Protein AF-A0ABD0P010-F1 (afdb_monomer)

pLDDT: mean 82.84, std 22.6, range [31.59, 98.69]

Sequence (160 aa):
KFYFEVQVKEKTDWTLGVARESNDRKGEITLSPNNGYWSVALRNGNEYEACADPPVSLPLRVKPQRVGVFVDYEEGLVSFYDVESSSHIYSYTDQPFTGKLYPYFSPGSNNGGQNSAPLVITKDYRIPKTQDSKNAIETVSIMRRALSTVHAHWLISAEK

Structure (mmCIF, N/CA/C/O backbone):
data_AF-A0ABD0P010-F1
#
_entry.id   AF-A0ABD0P010-F1
#
loop_
_atom_site.group_PDB
_atom_site.id
_atom_site.type_symbol
_atom_site.label_atom_id
_atom_site.label_alt_id
_atom_site.label_comp_id
_atom_site.label_asym_id
_atom_site.label_entity_id
_atom_site.label_seq_id
_atom_site.pdbx_PDB_ins_code
_atom_site.Cartn_x
_atom_site.Cartn_y
_atom_site.Cartn_z
_atom_site.occupancy
_atom_site.B_iso_or_equiv
_atom_site.auth_seq_id
_atom_site.auth_comp_id
_atom_site.auth_asym_id
_atom_site.auth_atom_id
_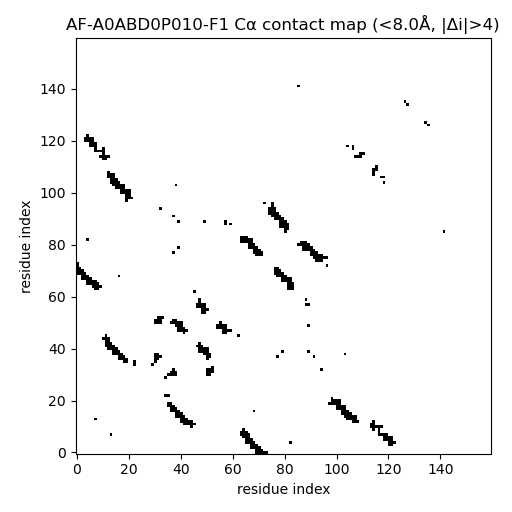atom_site.pdbx_PDB_model_num
ATOM 1 N N . LYS A 1 1 ? -16.035 -3.093 5.679 1.00 91.75 1 LYS A N 1
ATOM 2 C CA . LYS A 1 1 ? -15.096 -3.788 4.765 1.00 91.75 1 LYS A CA 1
ATOM 3 C C . LYS A 1 1 ? -15.037 -3.079 3.421 1.00 91.75 1 LYS A C 1
ATOM 5 O O . LYS A 1 1 ? -16.097 -2.758 2.8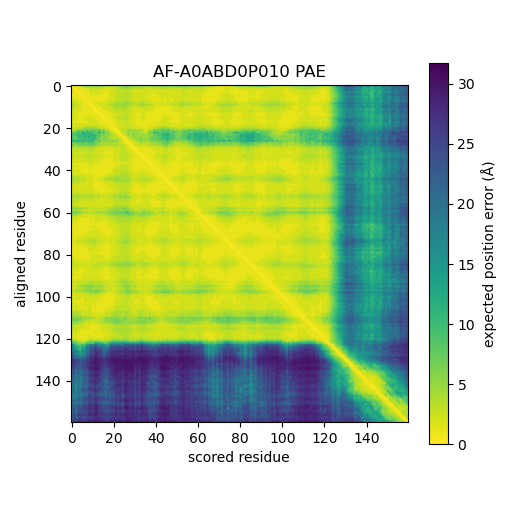97 1.00 91.75 1 LYS A O 1
ATOM 10 N N . PHE A 1 2 ? -13.851 -2.850 2.863 1.00 89.94 2 PHE A N 1
ATOM 11 C CA . PHE A 1 2 ? -13.683 -2.400 1.475 1.00 89.94 2 PHE A CA 1
ATOM 12 C C . PHE A 1 2 ? -12.392 -2.957 0.866 1.00 89.94 2 PHE A C 1
ATOM 14 O O . PHE A 1 2 ? -11.504 -3.409 1.587 1.00 89.94 2 PHE A O 1
ATOM 21 N N . TYR A 1 3 ? -12.316 -2.951 -0.464 1.00 93.62 3 TYR A N 1
ATOM 22 C CA . TYR A 1 3 ? -11.188 -3.476 -1.226 1.00 93.62 3 TYR A CA 1
ATOM 23 C C . TYR A 1 3 ? -10.927 -2.613 -2.457 1.00 93.62 3 TYR A C 1
ATOM 25 O O . TYR A 1 3 ? -11.874 -2.142 -3.091 1.00 93.62 3 TYR A O 1
ATOM 33 N N . PHE A 1 4 ? -9.657 -2.421 -2.801 1.00 93.56 4 PHE A N 1
ATOM 34 C CA . PHE A 1 4 ? -9.256 -1.801 -4.058 1.00 93.56 4 PHE A CA 1
ATOM 35 C C . PHE A 1 4 ? -7.938 -2.389 -4.560 1.00 93.56 4 PHE A C 1
ATOM 37 O O . PHE A 1 4 ? -7.113 -2.862 -3.782 1.00 93.56 4 PHE A O 1
ATOM 44 N N . GLU A 1 5 ? -7.740 -2.327 -5.871 1.00 95.88 5 GLU A N 1
ATOM 45 C CA . GLU A 1 5 ? -6.532 -2.796 -6.542 1.00 95.88 5 GLU A CA 1
ATOM 46 C C . GLU A 1 5 ? -5.817 -1.634 -7.223 1.00 95.88 5 GLU A C 1
ATOM 48 O O . GLU A 1 5 ? -6.448 -0.734 -7.789 1.00 95.88 5 GLU A O 1
ATOM 53 N N . VAL A 1 6 ? -4.487 -1.675 -7.198 1.00 97.31 6 VAL A N 1
ATOM 54 C CA . VAL A 1 6 ? -3.648 -0.663 -7.835 1.00 97.31 6 VAL A CA 1
ATOM 55 C C . VAL A 1 6 ? -2.596 -1.339 -8.687 1.00 97.31 6 VAL A C 1
ATOM 57 O O . VAL A 1 6 ? -1.780 -2.110 -8.184 1.00 97.31 6 VAL A O 1
ATOM 60 N N . GLN A 1 7 ? -2.590 -1.033 -9.981 1.00 97.88 7 GLN A N 1
ATOM 61 C CA . GLN A 1 7 ? -1.505 -1.424 -10.865 1.00 97.88 7 GLN A CA 1
ATOM 62 C C . GLN A 1 7 ? -0.254 -0.609 -10.523 1.00 97.88 7 GLN A C 1
ATOM 64 O O . GLN A 1 7 ? -0.279 0.624 -10.530 1.00 97.88 7 GLN A O 1
ATOM 69 N N . VAL A 1 8 ? 0.837 -1.328 -10.263 1.00 97.75 8 VAL A N 1
ATOM 70 C CA . VAL A 1 8 ? 2.173 -0.810 -9.921 1.00 97.75 8 VAL A CA 1
ATOM 71 C C . VAL A 1 8 ? 3.245 -1.240 -10.931 1.00 97.75 8 VAL A C 1
ATOM 73 O O . VAL A 1 8 ? 4.440 -1.027 -10.719 1.00 97.75 8 VAL A O 1
ATOM 76 N N . LYS A 1 9 ? 2.818 -1.870 -12.031 1.00 95.69 9 LYS A N 1
ATOM 77 C CA . LYS A 1 9 ? 3.666 -2.330 -13.134 1.00 95.69 9 LYS A CA 1
ATOM 78 C C . LYS A 1 9 ? 4.659 -1.252 -13.577 1.00 95.69 9 LYS A C 1
ATOM 80 O O . LYS A 1 9 ? 4.299 -0.088 -13.710 1.00 95.69 9 LYS A O 1
ATOM 85 N N . GLU A 1 10 ? 5.900 -1.678 -13.819 1.00 95.31 10 GLU A N 1
ATOM 86 C CA . GLU A 1 10 ? 7.012 -0.846 -14.320 1.00 95.31 10 GLU A CA 1
ATOM 87 C C . GLU A 1 10 ? 7.463 0.295 -13.391 1.00 95.31 10 GLU A C 1
ATOM 89 O O . GLU A 1 10 ? 8.358 1.057 -13.745 1.00 95.31 10 GLU A O 1
ATOM 94 N N . LYS A 1 11 ? 6.932 0.381 -12.166 1.00 97.56 11 LYS A N 1
ATOM 95 C CA . LYS A 1 11 ? 7.393 1.348 -11.165 1.00 97.56 11 LYS A CA 1
ATOM 96 C C . LYS A 1 11 ? 8.591 0.836 -10.376 1.00 97.56 11 LYS A C 1
ATOM 98 O O . LYS A 1 11 ? 8.727 -0.365 -10.137 1.00 97.56 11 LYS A O 1
ATOM 103 N N . THR A 1 12 ? 9.449 1.746 -9.935 1.00 97.38 12 THR A N 1
ATOM 104 C CA . THR A 1 12 ? 10.609 1.461 -9.071 1.00 97.38 12 THR A CA 1
ATOM 105 C C . THR A 1 12 ? 10.489 2.072 -7.680 1.00 97.38 12 THR A C 1
ATOM 107 O O . THR A 1 12 ? 11.255 1.703 -6.795 1.00 97.38 12 THR A O 1
ATOM 110 N N . ASP A 1 13 ? 9.508 2.950 -7.480 1.00 98.00 13 ASP A N 1
ATOM 111 C CA . ASP A 1 13 ? 9.198 3.563 -6.195 1.00 98.00 13 ASP A CA 1
ATOM 112 C C . ASP A 1 13 ? 7.688 3.827 -6.109 1.00 98.00 13 ASP A C 1
ATOM 114 O O . ASP A 1 13 ? 7.091 4.326 -7.071 1.00 98.00 13 ASP A O 1
ATOM 118 N N . TRP A 1 14 ? 7.059 3.445 -5.001 1.00 98.31 14 TRP A N 1
ATOM 119 C CA . TRP A 1 14 ? 5.675 3.795 -4.676 1.00 98.31 14 TRP A CA 1
ATOM 120 C C . TRP A 1 14 ? 5.354 3.494 -3.211 1.00 98.31 14 TRP A C 1
ATOM 122 O O . TRP A 1 14 ? 6.030 2.705 -2.557 1.00 98.31 14 TRP A O 1
ATOM 132 N N . THR A 1 15 ? 4.274 4.085 -2.704 1.00 98.56 15 THR A N 1
ATOM 133 C CA . THR A 1 15 ? 3.656 3.711 -1.426 1.00 98.56 15 THR A CA 1
ATOM 134 C C . THR A 1 15 ? 2.148 3.584 -1.612 1.00 98.56 15 THR A C 1
ATOM 136 O O . THR A 1 15 ? 1.525 4.458 -2.219 1.00 98.56 15 THR A O 1
ATOM 139 N N . LEU A 1 16 ? 1.560 2.513 -1.078 1.00 98.06 16 LEU A N 1
ATOM 140 C CA . LEU A 1 16 ? 0.133 2.209 -1.173 1.00 98.06 16 LEU A CA 1
ATOM 141 C C . LEU A 1 16 ? -0.430 1.800 0.181 1.00 98.06 16 LEU A C 1
ATOM 143 O O . LEU A 1 16 ? 0.208 1.054 0.918 1.00 98.06 16 LEU A O 1
ATOM 147 N N . GLY A 1 17 ? -1.645 2.242 0.491 1.00 98.19 17 GLY A N 1
ATOM 148 C CA . GLY A 1 17 ? -2.296 1.869 1.739 1.00 98.19 17 GLY A CA 1
ATOM 149 C C . GLY A 1 17 ? -3.546 2.670 2.032 1.00 98.19 17 GLY A C 1
ATOM 150 O O . GLY A 1 17 ? -4.262 3.087 1.121 1.00 98.19 17 GLY A O 1
ATOM 15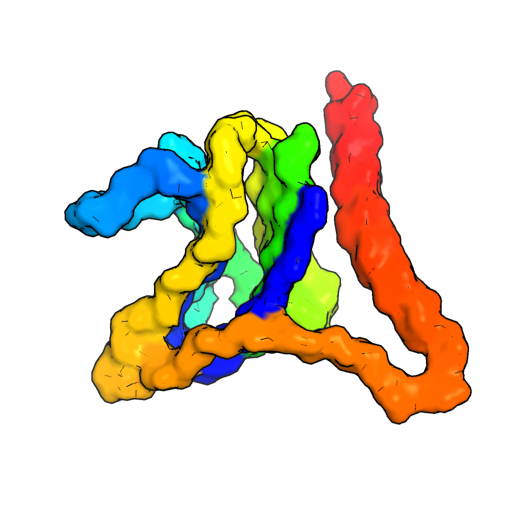1 N N . VAL A 1 18 ? -3.797 2.897 3.314 1.00 98.38 18 VAL A N 1
ATOM 152 C CA . VAL A 1 18 ? -4.872 3.763 3.795 1.00 98.38 18 VAL A CA 1
ATOM 153 C C . VAL A 1 18 ? -4.354 4.755 4.827 1.00 98.38 18 VAL A C 1
ATOM 155 O O . VAL A 1 18 ? -3.385 4.490 5.537 1.00 98.38 18 VAL A O 1
ATOM 158 N N . ALA A 1 19 ? -5.012 5.907 4.892 1.00 97.44 19 ALA A N 1
ATOM 159 C CA . ALA A 1 19 ? -4.729 6.978 5.832 1.00 97.44 19 ALA A CA 1
ATOM 160 C C . ALA A 1 19 ? -6.007 7.396 6.561 1.00 97.44 19 ALA A C 1
ATOM 162 O O . ALA A 1 19 ? -7.098 7.400 5.982 1.00 97.44 19 ALA A O 1
ATOM 163 N N . ARG A 1 20 ? -5.871 7.786 7.826 1.00 97.06 20 ARG A N 1
ATOM 164 C CA . ARG A 1 20 ? -6.967 8.356 8.610 1.00 97.06 20 ARG A CA 1
ATOM 165 C C . ARG A 1 20 ? -7.275 9.788 8.157 1.00 97.06 20 ARG A C 1
ATOM 167 O O . ARG A 1 20 ? -6.382 10.579 7.868 1.00 97.06 20 ARG A O 1
ATOM 174 N N . GLU A 1 21 ? -8.562 10.130 8.113 1.00 93.56 21 GLU A N 1
ATOM 175 C CA . GLU A 1 21 ? -9.088 11.426 7.657 1.00 93.56 21 GLU A CA 1
ATOM 176 C C . GLU A 1 21 ? -8.440 12.620 8.353 1.00 93.56 21 GLU A C 1
ATOM 178 O O . GLU A 1 21 ? -8.101 13.605 7.700 1.00 93.56 21 GLU A O 1
ATOM 183 N N . SER A 1 22 ? -8.270 12.506 9.670 1.00 91.06 22 SER A N 1
ATOM 184 C CA . SER A 1 22 ? -7.805 13.570 10.555 1.00 91.06 22 SER A CA 1
ATOM 185 C C . SER A 1 22 ? -6.292 13.784 10.532 1.00 91.06 22 SER A C 1
ATOM 187 O O . SER A 1 22 ? -5.793 14.577 11.327 1.00 91.06 22 SER A O 1
ATOM 189 N N . ASN A 1 23 ? -5.549 13.057 9.696 1.00 87.69 23 ASN A N 1
ATOM 190 C CA . ASN A 1 23 ? -4.106 13.228 9.607 1.00 87.69 23 ASN A CA 1
ATOM 191 C C . ASN A 1 23 ? -3.770 14.606 9.033 1.00 87.69 23 ASN A C 1
ATOM 193 O O . ASN A 1 23 ? -4.363 15.031 8.035 1.00 87.69 23 ASN A O 1
ATOM 197 N N . ASP A 1 24 ? -2.781 15.276 9.628 1.00 82.31 24 ASP A N 1
ATOM 198 C CA . ASP A 1 24 ? -2.198 16.456 9.002 1.00 82.31 24 ASP A CA 1
ATOM 199 C C . ASP A 1 24 ? -1.517 16.042 7.690 1.00 82.31 24 ASP A C 1
ATOM 201 O O . ASP A 1 24 ? -0.875 14.993 7.587 1.00 82.31 24 ASP A O 1
ATOM 205 N N . ARG A 1 25 ? -1.726 16.859 6.662 1.00 84.94 25 ARG A N 1
ATOM 206 C CA . ARG A 1 25 ? -1.217 16.648 5.301 1.00 84.94 25 ARG A CA 1
ATOM 207 C C . ARG A 1 25 ? -0.150 17.673 4.932 1.00 84.94 25 ARG A C 1
ATOM 209 O O . ARG A 1 25 ? 0.261 17.732 3.775 1.00 84.94 25 ARG A O 1
ATOM 216 N N . LYS A 1 26 ? 0.238 18.531 5.877 1.00 85.25 26 LYS A N 1
ATOM 217 C CA . LYS A 1 26 ? 1.266 19.553 5.698 1.00 85.25 26 LYS A CA 1
ATOM 218 C C . LYS A 1 26 ? 2.609 19.056 6.220 1.00 85.25 26 LYS A C 1
ATOM 220 O O . LYS A 1 26 ? 2.676 18.381 7.238 1.00 85.25 26 LYS A O 1
ATOM 225 N N . GLY A 1 27 ? 3.675 19.486 5.550 1.00 86.19 27 GLY A N 1
ATOM 226 C CA . GLY A 1 27 ? 5.044 19.195 5.963 1.00 86.19 27 GLY A CA 1
ATOM 227 C C . GLY A 1 27 ? 5.498 17.779 5.618 1.00 86.19 27 GLY A C 1
ATOM 228 O O . GLY A 1 27 ? 4.953 17.131 4.724 1.00 86.19 27 GLY A O 1
ATOM 229 N N . GLU A 1 28 ? 6.548 17.343 6.305 1.00 85.88 28 GLU A N 1
ATOM 230 C CA . GLU A 1 28 ? 7.088 15.994 6.179 1.00 85.88 28 GLU A CA 1
ATOM 231 C C . GLU A 1 28 ? 6.137 14.988 6.836 1.00 85.88 28 GLU A C 1
ATOM 233 O O . GLU A 1 28 ? 5.710 15.164 7.976 1.00 85.88 28 GLU A O 1
ATOM 238 N N . ILE A 1 29 ? 5.781 13.940 6.092 1.00 89.44 29 ILE A N 1
ATOM 239 C CA . ILE A 1 29 ? 4.842 12.915 6.544 1.00 89.44 29 ILE A CA 1
ATOM 240 C C . ILE A 1 29 ? 5.631 11.664 6.912 1.00 89.44 29 ILE A C 1
ATOM 242 O O . ILE A 1 29 ? 6.148 10.968 6.038 1.00 89.44 29 ILE A O 1
ATOM 246 N N . THR A 1 30 ? 5.653 11.339 8.202 1.00 92.88 30 THR A N 1
ATOM 247 C CA . THR A 1 30 ? 6.179 10.062 8.690 1.00 92.88 30 THR A CA 1
ATOM 248 C C . THR A 1 30 ? 5.093 8.995 8.607 1.00 92.88 30 THR A C 1
ATOM 250 O O . THR A 1 30 ? 4.096 9.045 9.331 1.00 92.88 30 THR A O 1
ATOM 253 N N . LEU A 1 31 ? 5.289 8.014 7.731 1.00 95.69 31 LEU A N 1
ATOM 254 C CA . LEU A 1 31 ? 4.349 6.916 7.527 1.00 95.69 31 LEU A CA 1
ATOM 255 C C . LEU A 1 31 ? 4.477 5.881 8.647 1.00 95.69 31 LEU A C 1
ATOM 257 O O . LEU A 1 31 ? 5.470 5.162 8.715 1.00 95.69 31 LEU A O 1
ATOM 261 N N . SER A 1 32 ? 3.466 5.806 9.508 1.00 96.69 32 SER A N 1
ATOM 262 C CA . SER A 1 32 ? 3.331 4.753 10.514 1.00 96.69 32 SER A CA 1
ATOM 263 C C . SER A 1 32 ? 1.884 4.624 11.001 1.00 96.69 32 SER A C 1
ATOM 265 O O . SER A 1 32 ? 1.122 5.599 10.911 1.00 96.69 32 SER A O 1
ATOM 267 N N . PRO A 1 33 ? 1.505 3.477 11.597 1.00 96.62 33 PRO A N 1
ATOM 268 C CA . PRO A 1 33 ? 0.204 3.318 12.242 1.00 96.62 33 PRO A CA 1
ATOM 269 C C . PRO A 1 33 ? -0.056 4.366 13.328 1.00 96.62 33 PRO A C 1
ATOM 271 O O . PRO A 1 33 ? -1.157 4.909 13.408 1.00 96.62 33 PRO A O 1
ATOM 274 N N . ASN A 1 34 ? 0.978 4.725 14.098 1.00 94.19 34 ASN A N 1
ATOM 275 C CA . ASN A 1 34 ? 0.918 5.761 15.136 1.00 94.19 34 ASN A CA 1
ATOM 276 C C . ASN A 1 34 ? 0.517 7.132 14.566 1.00 94.19 34 ASN A C 1
ATOM 278 O O . ASN A 1 34 ? -0.206 7.894 15.207 1.00 94.19 34 ASN A O 1
ATOM 282 N N . ASN A 1 35 ? 0.914 7.411 13.324 1.00 94.31 35 ASN A N 1
ATOM 283 C CA . ASN A 1 35 ? 0.553 8.625 12.596 1.00 94.31 35 ASN A CA 1
ATOM 284 C C . ASN A 1 35 ? -0.708 8.455 11.733 1.00 94.31 35 ASN A C 1
ATOM 286 O O . ASN A 1 35 ? -1.039 9.338 10.946 1.00 94.31 35 ASN A O 1
ATOM 290 N N . GLY A 1 36 ? -1.429 7.340 11.876 1.00 96.31 36 GLY A N 1
ATOM 291 C CA . GLY A 1 36 ? -2.667 7.049 11.157 1.00 96.31 36 GLY A CA 1
ATOM 292 C C . GLY A 1 36 ? -2.461 6.623 9.704 1.00 96.31 36 GLY A C 1
ATOM 293 O O . GLY A 1 36 ? -3.324 6.922 8.877 1.00 96.31 36 GLY A O 1
ATOM 294 N N . TYR A 1 37 ? -1.330 5.995 9.378 1.00 97.56 37 TYR A N 1
ATOM 295 C CA . TYR A 1 37 ? -1.026 5.452 8.053 1.00 97.56 37 TYR A CA 1
ATOM 296 C C . TYR A 1 37 ? -0.762 3.946 8.136 1.00 97.56 37 TYR A C 1
ATOM 298 O O . TYR A 1 37 ? 0.048 3.488 8.935 1.00 97.56 37 TYR A O 1
ATOM 306 N N . TRP A 1 38 ? -1.404 3.175 7.263 1.00 98.50 38 TRP A N 1
ATOM 307 C CA . TRP A 1 38 ? -1.195 1.732 7.133 1.00 98.50 38 TRP A CA 1
ATOM 308 C C . TRP A 1 38 ? -0.866 1.437 5.681 1.00 98.50 38 TRP A C 1
ATOM 310 O O . TRP A 1 38 ? -1.762 1.440 4.833 1.00 98.50 38 TRP A O 1
ATOM 320 N N . SER A 1 39 ? 0.417 1.259 5.374 1.00 98.62 39 SER A N 1
ATOM 321 C CA . SER A 1 39 ? 0.900 1.236 3.994 1.00 98.62 39 SER A CA 1
ATOM 322 C C . SER A 1 39 ? 2.098 0.326 3.782 1.00 98.62 39 SER A C 1
ATOM 324 O O . SER A 1 39 ? 2.931 0.157 4.666 1.00 98.62 39 SER A O 1
ATOM 326 N N . VAL A 1 40 ? 2.225 -0.183 2.562 1.00 98.69 40 VAL A N 1
ATOM 327 C CA . VAL A 1 40 ? 3.431 -0.855 2.073 1.00 98.69 40 VAL A CA 1
ATOM 328 C C . VAL A 1 40 ? 4.080 -0.022 0.978 1.00 98.69 40 VAL A C 1
ATOM 330 O O . VAL A 1 40 ? 3.408 0.732 0.263 1.00 98.69 40 VAL A O 1
ATOM 333 N N . ALA A 1 41 ? 5.391 -0.152 0.850 1.00 98.44 41 ALA A N 1
ATOM 334 C CA . ALA A 1 41 ? 6.195 0.616 -0.077 1.00 98.44 41 ALA A CA 1
ATOM 335 C C . ALA A 1 41 ? 7.127 -0.271 -0.900 1.00 98.44 41 ALA A C 1
ATOM 337 O O . ALA A 1 41 ? 7.579 -1.315 -0.436 1.00 98.44 41 ALA A O 1
ATOM 338 N N . LEU A 1 42 ? 7.422 0.196 -2.113 1.00 98.38 42 LEU A N 1
ATOM 339 C CA . LEU A 1 42 ? 8.565 -0.219 -2.916 1.00 98.38 42 LEU A CA 1
ATOM 340 C C . LEU A 1 42 ? 9.575 0.928 -2.934 1.00 98.38 42 LEU A C 1
ATOM 342 O O . LEU A 1 42 ? 9.207 2.057 -3.258 1.00 98.38 42 LEU A O 1
ATOM 346 N N . ARG A 1 43 ? 10.842 0.625 -2.661 1.00 96.88 43 ARG A N 1
ATOM 347 C CA . ARG A 1 43 ? 11.995 1.518 -2.797 1.00 96.88 43 ARG A CA 1
ATOM 348 C C . ARG A 1 43 ? 13.059 0.861 -3.666 1.00 96.88 43 ARG A C 1
ATOM 350 O O . ARG A 1 43 ? 13.101 -0.361 -3.804 1.00 96.88 43 ARG A O 1
ATOM 357 N N . ASN A 1 44 ? 13.894 1.683 -4.298 1.00 94.44 44 ASN A N 1
ATOM 358 C CA . ASN A 1 44 ? 15.081 1.241 -5.040 1.00 94.44 44 ASN A CA 1
ATOM 359 C C . ASN A 1 44 ? 14.825 0.119 -6.075 1.00 94.44 44 ASN A C 1
ATOM 361 O O . ASN A 1 44 ? 15.720 -0.635 -6.444 1.00 94.44 44 ASN A O 1
ATOM 365 N N . GLY A 1 45 ? 13.596 0.009 -6.591 1.00 94.88 45 GLY A N 1
ATOM 366 C CA . GLY A 1 45 ? 13.201 -0.957 -7.615 1.00 94.88 45 GLY A CA 1
ATOM 367 C C . GLY A 1 45 ? 12.844 -2.364 -7.127 1.00 94.88 45 GLY A C 1
ATOM 368 O O . GLY A 1 45 ? 12.082 -3.040 -7.836 1.00 94.88 45 GLY A O 1
ATOM 369 N N . ASN A 1 46 ? 13.343 -2.789 -5.962 1.00 95.12 46 ASN A N 1
ATOM 370 C CA . ASN A 1 46 ? 13.204 -4.153 -5.436 1.00 95.12 46 ASN A CA 1
ATOM 371 C C . ASN A 1 46 ? 13.129 -4.276 -3.899 1.00 95.12 46 ASN A C 1
ATOM 373 O O . ASN A 1 46 ? 12.975 -5.394 -3.410 1.00 95.12 46 ASN A O 1
ATOM 377 N N . GLU A 1 47 ? 13.225 -3.185 -3.143 1.00 97.44 47 GLU A N 1
ATOM 378 C CA . GLU A 1 47 ? 13.127 -3.204 -1.683 1.00 97.44 47 GLU A CA 1
ATOM 379 C C . GLU A 1 47 ? 11.676 -2.967 -1.278 1.00 97.44 47 GLU A C 1
ATOM 381 O O . GLU A 1 47 ? 11.110 -1.915 -1.568 1.00 97.44 47 GLU A O 1
ATOM 386 N N . TYR A 1 48 ? 11.060 -3.952 -0.628 1.00 98.50 48 TYR A N 1
ATOM 387 C CA . TYR A 1 48 ? 9.689 -3.839 -0.148 1.00 98.50 48 TYR A CA 1
ATOM 388 C C . TYR A 1 48 ? 9.674 -3.732 1.366 1.00 98.50 48 TYR A C 1
ATOM 390 O O . TYR A 1 48 ? 10.390 -4.460 2.056 1.00 98.50 48 TYR A O 1
ATOM 398 N N . GLU A 1 49 ? 8.821 -2.860 1.883 1.00 98.44 49 GLU A N 1
ATOM 399 C CA . GLU A 1 49 ? 8.641 -2.681 3.319 1.00 98.44 49 GLU A CA 1
ATOM 400 C C . GLU A 1 49 ? 7.179 -2.404 3.664 1.00 98.44 49 GLU A C 1
ATOM 402 O O . GLU A 1 49 ? 6.439 -1.796 2.888 1.00 98.44 49 GLU A O 1
ATOM 407 N N . ALA A 1 50 ? 6.761 -2.832 4.849 1.00 98.69 50 ALA A N 1
ATOM 408 C CA . ALA A 1 50 ? 5.610 -2.258 5.518 1.00 98.69 50 ALA A CA 1
ATOM 409 C C . ALA A 1 50 ? 6.084 -1.043 6.320 1.00 98.69 50 ALA A C 1
ATOM 411 O O . ALA A 1 50 ? 7.032 -1.147 7.104 1.00 98.69 50 ALA A O 1
ATOM 412 N N . CYS A 1 51 ? 5.407 0.095 6.158 1.00 98.19 51 CYS A N 1
ATOM 413 C CA . CYS A 1 51 ? 5.670 1.327 6.905 1.00 98.19 51 CYS A CA 1
ATOM 414 C C . CYS A 1 51 ? 5.104 1.204 8.331 1.00 98.19 51 CYS A C 1
ATOM 416 O O . CYS A 1 51 ? 4.180 1.915 8.714 1.00 98.19 51 CYS A O 1
ATOM 418 N N . ALA A 1 52 ? 5.547 0.186 9.066 1.00 97.19 52 ALA A N 1
ATOM 419 C CA . ALA A 1 52 ? 5.276 -0.008 10.483 1.00 97.19 52 ALA A CA 1
ATOM 420 C C . ALA A 1 52 ? 6.250 0.832 11.330 1.00 97.19 52 ALA A C 1
ATOM 422 O O . ALA A 1 52 ? 7.078 1.567 10.795 1.00 97.19 52 ALA A O 1
ATOM 423 N N . ASP A 1 53 ? 6.138 0.733 12.652 1.00 94.69 53 ASP A N 1
ATOM 424 C CA . ASP A 1 53 ? 7.033 1.408 13.591 1.00 94.69 53 ASP A CA 1
ATOM 425 C C . ASP A 1 53 ? 7.608 0.378 14.583 1.00 94.69 53 ASP A C 1
ATOM 427 O O . ASP A 1 53 ? 6.900 -0.023 15.512 1.00 94.69 53 ASP A O 1
ATOM 431 N N . PRO A 1 54 ? 8.841 -0.126 14.362 1.00 96.50 54 PRO A N 1
ATOM 432 C CA . PRO A 1 54 ? 9.746 0.198 13.249 1.00 96.50 54 PRO A CA 1
ATOM 433 C C . PRO A 1 54 ? 9.296 -0.402 11.895 1.00 96.50 54 PRO A C 1
ATOM 435 O O . PRO A 1 54 ? 8.503 -1.349 11.881 1.00 96.50 54 PRO A O 1
ATOM 438 N N . PRO A 1 55 ? 9.817 0.094 10.749 1.00 97.69 55 PRO A N 1
ATOM 439 C CA . PRO A 1 55 ? 9.532 -0.481 9.434 1.00 97.69 55 PRO A CA 1
ATOM 440 C C . PRO A 1 55 ? 9.920 -1.961 9.341 1.00 97.69 55 PRO A C 1
ATOM 442 O O . PRO A 1 55 ? 10.923 -2.395 9.912 1.00 97.69 55 PRO A O 1
ATOM 445 N N . VAL A 1 56 ? 9.142 -2.739 8.585 1.00 98.38 56 VAL A N 1
ATOM 446 C CA . VAL A 1 56 ? 9.354 -4.186 8.419 1.00 98.38 56 VAL A CA 1
ATOM 447 C C . VAL A 1 56 ? 9.693 -4.488 6.966 1.00 98.38 56 VAL A C 1
ATOM 449 O O . VAL A 1 56 ? 8.866 -4.269 6.085 1.00 98.38 56 VAL A O 1
ATOM 452 N N . SER A 1 57 ? 10.883 -5.035 6.709 1.00 98.44 57 SER A N 1
ATOM 453 C CA . SER A 1 57 ? 11.279 -5.485 5.368 1.00 98.44 57 SER A CA 1
ATOM 454 C C . SER A 1 57 ? 10.478 -6.720 4.935 1.00 98.44 57 SER A C 1
ATOM 456 O O . SER A 1 57 ? 10.293 -7.659 5.713 1.00 98.44 57 SER A O 1
ATOM 458 N N . LEU A 1 58 ? 10.006 -6.726 3.688 1.00 97.81 58 LEU A N 1
ATOM 459 C CA . LEU A 1 58 ? 9.150 -7.766 3.122 1.00 97.81 58 LEU A CA 1
ATOM 460 C C . LEU A 1 58 ? 9.932 -8.581 2.073 1.00 97.81 58 LEU A C 1
ATOM 462 O O . LEU A 1 58 ? 10.326 -8.030 1.042 1.00 97.81 58 LEU A O 1
ATOM 466 N N . PRO A 1 59 ? 10.143 -9.897 2.274 1.00 94.12 59 PRO A N 1
ATOM 467 C CA . PRO A 1 59 ? 10.976 -10.724 1.397 1.00 94.12 59 PRO A CA 1
ATOM 468 C C . PRO A 1 59 ? 10.224 -11.186 0.133 1.00 94.12 59 PRO A C 1
ATOM 470 O O . PRO A 1 59 ? 10.064 -12.386 -0.116 1.00 94.12 59 PRO A O 1
ATOM 473 N N . LEU A 1 60 ? 9.750 -10.241 -0.683 1.00 93.81 60 LEU A N 1
ATOM 474 C CA . LEU A 1 60 ? 9.053 -10.545 -1.935 1.00 93.81 60 LEU A CA 1
ATOM 475 C C . LEU A 1 60 ? 10.041 -11.005 -3.015 1.00 93.81 60 LEU A C 1
ATOM 477 O O . LEU A 1 60 ? 10.906 -10.256 -3.460 1.00 93.81 60 LEU A O 1
ATOM 481 N N . ARG A 1 61 ? 9.890 -12.257 -3.465 1.00 87.94 61 ARG A N 1
ATOM 482 C CA . ARG A 1 61 ? 10.732 -12.849 -4.525 1.00 87.94 61 ARG A CA 1
ATOM 483 C C . ARG A 1 61 ? 10.294 -12.459 -5.933 1.00 87.94 61 ARG A C 1
ATOM 485 O O . ARG A 1 61 ? 11.102 -12.476 -6.856 1.00 87.94 61 ARG A O 1
ATOM 492 N N . VAL A 1 62 ? 9.010 -12.161 -6.099 1.00 91.56 62 VAL A N 1
ATOM 493 C CA . VAL A 1 62 ? 8.395 -11.788 -7.374 1.00 91.56 62 VAL A CA 1
ATOM 494 C C . VAL A 1 62 ? 7.858 -10.375 -7.232 1.00 91.56 62 VAL A C 1
ATOM 496 O O . VAL A 1 62 ? 7.255 -10.041 -6.217 1.00 91.56 62 VAL A O 1
ATOM 499 N N . LYS A 1 63 ? 8.103 -9.541 -8.244 1.00 95.25 63 LYS A N 1
ATOM 500 C CA . LYS A 1 63 ? 7.637 -8.155 -8.284 1.00 95.25 63 LYS A CA 1
ATOM 501 C C . LYS A 1 63 ? 6.138 -8.112 -8.605 1.00 95.25 63 LYS A C 1
ATOM 503 O O . LYS A 1 63 ? 5.790 -8.451 -9.745 1.00 95.25 63 LYS A O 1
ATOM 508 N N . PRO A 1 64 ? 5.277 -7.656 -7.673 1.00 95.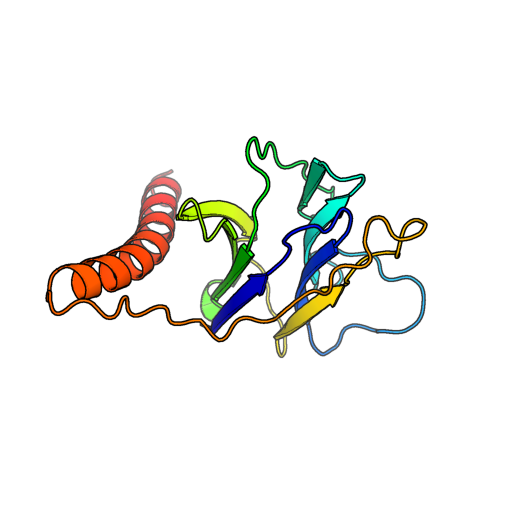38 64 PRO A N 1
ATOM 509 C CA . PRO A 1 64 ? 3.849 -7.522 -7.941 1.00 95.38 64 PRO A CA 1
ATOM 510 C C . PRO A 1 64 ? 3.623 -6.574 -9.119 1.00 95.38 64 PRO A C 1
ATOM 512 O O . PRO A 1 64 ? 4.305 -5.550 -9.235 1.00 95.38 64 PRO A O 1
ATOM 515 N N . GLN A 1 65 ? 2.682 -6.899 -10.005 1.00 96.50 65 GLN A N 1
ATOM 516 C CA . GLN A 1 65 ? 2.240 -5.969 -11.052 1.00 96.50 65 GLN A CA 1
ATOM 517 C C . GLN A 1 65 ? 1.027 -5.174 -10.579 1.00 96.50 65 GLN A C 1
ATOM 519 O O . GLN A 1 65 ? 0.801 -4.046 -11.035 1.00 96.50 65 GLN A O 1
ATOM 524 N N . ARG A 1 66 ? 0.285 -5.739 -9.626 1.00 96.69 66 ARG A N 1
ATOM 525 C CA . ARG A 1 66 ? -0.858 -5.131 -8.979 1.00 96.69 66 ARG A CA 1
ATOM 526 C C . ARG A 1 66 ? -0.925 -5.533 -7.513 1.00 96.69 66 ARG A C 1
ATOM 528 O O . ARG A 1 66 ? -0.740 -6.692 -7.151 1.00 96.69 66 ARG A O 1
ATOM 535 N N . VAL A 1 67 ? -1.222 -4.549 -6.676 1.00 97.56 67 VAL A N 1
ATOM 536 C CA . VAL A 1 67 ? -1.383 -4.740 -5.235 1.00 97.56 67 VAL A CA 1
ATOM 537 C C . VAL A 1 67 ? -2.847 -4.550 -4.871 1.00 97.56 67 VAL A C 1
ATOM 539 O O . VAL A 1 67 ? -3.443 -3.519 -5.189 1.00 97.56 67 VAL A O 1
ATOM 542 N N . GLY A 1 68 ? -3.420 -5.552 -4.213 1.00 96.69 68 GLY A N 1
ATOM 543 C CA . GLY A 1 68 ? -4.746 -5.489 -3.614 1.00 96.69 68 GLY A CA 1
ATOM 544 C C . GLY A 1 68 ? -4.653 -5.011 -2.171 1.00 96.69 68 GLY A C 1
ATOM 545 O O . GLY A 1 68 ? -3.832 -5.522 -1.412 1.00 96.69 68 GLY A O 1
ATOM 546 N N . VAL A 1 69 ? -5.505 -4.064 -1.786 1.00 97.69 69 VAL A N 1
ATOM 547 C CA . VAL A 1 69 ? -5.606 -3.536 -0.420 1.00 97.69 69 VAL A CA 1
ATOM 548 C C . VAL A 1 69 ? -6.992 -3.849 0.119 1.00 97.69 69 VAL A C 1
ATOM 550 O O . VAL A 1 69 ? -7.996 -3.369 -0.408 1.00 97.69 69 VAL A O 1
ATOM 553 N N . PHE A 1 70 ? -7.048 -4.662 1.169 1.00 96.12 70 PHE A N 1
ATOM 554 C CA . PHE A 1 70 ? -8.271 -5.041 1.868 1.00 96.12 70 PHE A CA 1
ATOM 555 C C . PHE A 1 70 ? -8.316 -4.390 3.245 1.00 96.12 70 PHE A C 1
ATOM 557 O O . PHE A 1 70 ? -7.333 -4.439 3.981 1.00 96.12 70 PHE A O 1
ATOM 564 N N . VAL A 1 71 ? -9.469 -3.831 3.604 1.00 95.31 71 VAL A N 1
ATOM 565 C CA . VAL A 1 71 ? -9.694 -3.224 4.916 1.00 95.31 71 VAL A CA 1
ATOM 566 C C . VAL A 1 71 ? -10.929 -3.816 5.567 1.00 95.31 71 VAL A C 1
ATOM 568 O O . VAL A 1 71 ? -12.027 -3.776 4.998 1.00 95.31 71 VAL A O 1
ATOM 571 N N . ASP A 1 72 ? -10.756 -4.291 6.795 1.00 95.81 72 ASP A N 1
ATOM 572 C CA . ASP A 1 72 ? -11.838 -4.599 7.718 1.00 95.81 72 ASP A CA 1
ATOM 573 C C . ASP A 1 72 ? -11.784 -3.623 8.892 1.00 95.81 72 ASP A C 1
ATOM 575 O O . ASP A 1 72 ? -10.907 -3.713 9.743 1.00 95.81 72 ASP A O 1
ATOM 579 N N . TYR A 1 73 ? -12.685 -2.638 8.887 1.00 94.50 73 TYR A N 1
ATOM 580 C CA . TYR A 1 73 ? -12.655 -1.551 9.864 1.00 94.50 73 TYR A CA 1
ATOM 581 C C . TYR A 1 73 ? -13.002 -2.046 11.274 1.00 94.50 73 TYR A C 1
ATOM 583 O O . TYR A 1 73 ? -12.337 -1.667 12.228 1.00 94.50 73 TYR A O 1
ATOM 591 N N . GLU A 1 74 ? -14.010 -2.914 11.394 1.00 95.19 74 GLU A N 1
ATOM 592 C CA . GLU A 1 74 ? -14.474 -3.416 12.696 1.00 95.19 74 GLU A CA 1
ATOM 593 C C . GLU A 1 74 ? -13.427 -4.318 13.367 1.00 95.19 74 GLU A C 1
ATOM 595 O O . GLU A 1 74 ? -13.268 -4.279 14.580 1.00 95.19 74 GLU A O 1
ATOM 600 N N . GLU A 1 75 ? -12.665 -5.072 12.570 1.00 93.38 75 GLU A N 1
ATOM 601 C CA . GLU A 1 75 ? -11.603 -5.976 13.045 1.00 93.38 75 GLU A CA 1
ATOM 602 C C . GLU A 1 75 ? -10.220 -5.301 13.119 1.00 93.38 75 GLU A C 1
ATOM 604 O O . GLU A 1 75 ? -9.213 -5.965 13.358 1.00 93.38 75 GLU A O 1
ATOM 609 N N . GLY A 1 76 ? -10.119 -3.994 12.843 1.00 95.44 76 GLY A N 1
ATOM 610 C CA . GLY A 1 76 ? -8.829 -3.300 12.879 1.00 95.44 76 GLY A CA 1
ATOM 611 C C . GLY A 1 76 ? -7.803 -3.845 11.871 1.00 95.44 76 GLY A C 1
ATOM 612 O O . GLY A 1 76 ? -6.607 -3.865 12.163 1.00 95.44 76 GLY A O 1
ATOM 613 N N . LEU A 1 77 ? -8.241 -4.330 10.702 1.00 97.69 77 LEU A N 1
ATOM 614 C CA . LEU 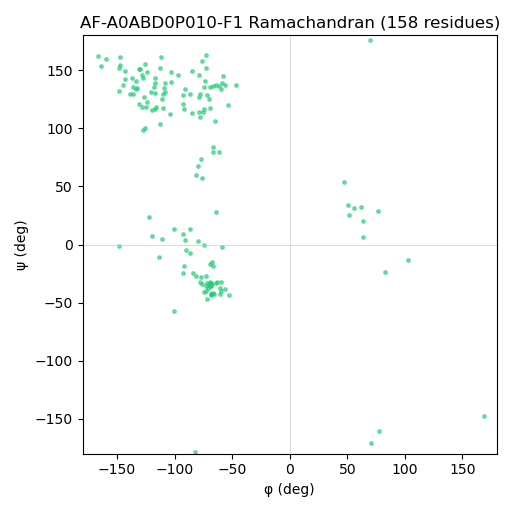A 1 77 ? -7.391 -5.042 9.742 1.00 97.69 77 LEU A CA 1
ATOM 615 C C . LEU A 1 77 ? -7.140 -4.225 8.469 1.00 97.69 77 LEU A C 1
ATOM 617 O O . LEU A 1 77 ? -8.080 -3.818 7.782 1.00 97.69 77 LEU A O 1
ATOM 621 N N . VAL A 1 78 ? -5.870 -4.102 8.079 1.00 98.31 78 VAL A N 1
ATOM 622 C CA . VAL A 1 78 ? -5.452 -3.712 6.718 1.00 98.31 78 VAL A CA 1
ATOM 623 C C . VAL A 1 78 ? -4.538 -4.794 6.165 1.00 98.31 78 VAL A C 1
ATOM 625 O O . VAL A 1 78 ? -3.518 -5.097 6.771 1.00 98.31 78 VAL A O 1
ATOM 628 N N . SER A 1 79 ? -4.879 -5.381 5.021 1.00 98.06 79 SER A N 1
ATOM 629 C CA . SER A 1 79 ? -4.100 -6.458 4.397 1.00 98.06 79 SER A CA 1
ATOM 630 C C . SER A 1 79 ? -3.754 -6.157 2.944 1.00 98.06 79 SER A C 1
ATOM 632 O O . SER A 1 79 ? -4.572 -5.616 2.199 1.00 98.06 79 SER A O 1
ATOM 634 N N . PHE A 1 80 ? -2.552 -6.561 2.547 1.00 98.19 80 PHE A N 1
ATOM 635 C CA . PHE A 1 80 ? -1.969 -6.341 1.230 1.00 98.19 80 PHE A CA 1
ATOM 636 C C . PHE A 1 80 ? -1.718 -7.673 0.533 1.00 98.19 80 PHE A C 1
ATOM 638 O O . PHE A 1 80 ? -1.249 -8.625 1.160 1.00 98.19 80 PHE A O 1
ATOM 645 N N . TYR A 1 81 ? -2.001 -7.723 -0.766 1.00 96.44 81 TYR A N 1
ATOM 646 C CA . TYR A 1 81 ? -1.884 -8.933 -1.575 1.00 96.44 81 TYR A CA 1
ATOM 647 C C . TYR A 1 81 ? -1.246 -8.636 -2.926 1.00 96.44 81 TYR A C 1
ATOM 649 O O . TYR A 1 81 ? -1.539 -7.608 -3.536 1.00 96.44 81 TYR A O 1
ATOM 657 N N . ASP A 1 82 ? -0.429 -9.563 -3.413 1.00 95.19 82 ASP A N 1
ATOM 658 C CA . ASP A 1 82 ? -0.059 -9.629 -4.823 1.00 95.19 82 ASP A CA 1
ATOM 659 C C . ASP A 1 82 ? -1.230 -10.276 -5.568 1.00 95.19 82 ASP A C 1
ATOM 661 O O . ASP A 1 82 ? -1.571 -11.440 -5.329 1.00 95.19 82 ASP A O 1
ATOM 665 N N . VAL A 1 83 ? -1.882 -9.502 -6.436 1.00 92.81 83 VAL A N 1
ATOM 666 C CA . VAL A 1 83 ? -3.100 -9.940 -7.130 1.00 92.81 83 VAL A CA 1
ATOM 667 C C . VAL A 1 83 ? -2.785 -11.030 -8.148 1.00 92.81 83 VAL A C 1
ATOM 669 O O . VAL A 1 83 ? -3.576 -11.957 -8.316 1.00 92.81 83 VAL A O 1
ATOM 672 N N . GLU A 1 84 ? -1.626 -10.962 -8.806 1.00 89.81 84 GLU A N 1
ATOM 673 C CA . GLU A 1 84 ? -1.262 -11.918 -9.849 1.00 89.81 84 GLU A CA 1
ATOM 674 C C . GLU A 1 84 ? -1.009 -13.312 -9.276 1.00 89.81 84 GLU A C 1
ATOM 676 O O . GLU A 1 84 ? -1.466 -14.306 -9.841 1.00 89.81 84 GLU A O 1
ATOM 681 N N . SER A 1 85 ? -0.308 -13.392 -8.145 1.00 89.38 85 SER A N 1
ATOM 682 C CA . SER A 1 85 ? -0.039 -14.667 -7.472 1.00 89.38 85 SER A CA 1
ATOM 683 C C . SER A 1 85 ? -1.110 -15.058 -6.450 1.00 89.38 85 SER A C 1
ATOM 685 O O . SER A 1 85 ? -1.045 -16.154 -5.893 1.00 89.38 85 SER A O 1
ATOM 687 N N . SER A 1 86 ? -2.096 -14.185 -6.198 1.00 87.81 86 SER A N 1
ATOM 688 C CA . SER A 1 86 ? -3.072 -14.328 -5.106 1.00 87.81 86 SER A CA 1
ATOM 689 C C . SER A 1 86 ? -2.401 -14.596 -3.750 1.00 87.81 86 SER A C 1
ATOM 691 O O . SER A 1 86 ? -2.927 -15.343 -2.921 1.00 87.81 86 SER A O 1
ATOM 693 N N . SER A 1 87 ? -1.215 -14.019 -3.534 1.00 88.81 87 SER A N 1
ATOM 694 C CA . SER A 1 87 ? -0.404 -14.254 -2.340 1.00 88.81 87 SER A CA 1
ATOM 695 C C . SER A 1 87 ? -0.491 -13.086 -1.364 1.00 88.81 87 SER A C 1
ATOM 697 O O . SER A 1 87 ? -0.684 -11.929 -1.742 1.00 88.81 87 SER A O 1
ATOM 699 N N . HIS A 1 88 ? -0.391 -13.405 -0.076 1.00 95.19 88 HIS A N 1
ATOM 700 C CA . HIS A 1 88 ? -0.357 -12.410 0.991 1.00 95.19 88 HIS A CA 1
ATOM 701 C C . HIS A 1 88 ? 1.007 -11.716 1.023 1.00 95.19 88 HIS A C 1
ATOM 703 O O . HIS A 1 88 ? 2.041 -12.374 0.919 1.00 95.19 88 HIS A O 1
ATOM 709 N N . ILE A 1 89 ? 0.991 -10.390 1.159 1.00 96.88 89 ILE A N 1
ATOM 710 C CA . ILE A 1 89 ? 2.193 -9.563 1.298 1.00 96.88 89 ILE A CA 1
ATOM 711 C C . ILE A 1 89 ? 2.405 -9.192 2.767 1.00 96.88 89 ILE A C 1
ATOM 713 O O . ILE A 1 89 ? 3.474 -9.438 3.319 1.00 96.88 89 ILE A O 1
ATOM 717 N N . TYR A 1 90 ? 1.408 -8.556 3.390 1.00 98.44 90 TYR A N 1
ATOM 718 C CA . TYR A 1 90 ? 1.503 -8.055 4.761 1.00 98.44 90 TYR A CA 1
ATOM 719 C C . TYR A 1 90 ? 0.118 -7.742 5.340 1.00 98.44 90 TYR A C 1
ATOM 721 O O . TYR A 1 90 ? -0.806 -7.420 4.590 1.00 98.44 90 TYR A O 1
ATOM 729 N N . SER A 1 91 ? -0.023 -7.798 6.668 1.00 98.00 91 SER A N 1
ATOM 730 C CA . SER A 1 91 ? -1.227 -7.357 7.380 1.00 98.00 91 SER A CA 1
ATOM 731 C C . SER A 1 91 ? -0.874 -6.545 8.620 1.00 98.00 91 SER A C 1
ATOM 733 O O . SER A 1 91 ? -0.040 -6.959 9.418 1.00 98.00 91 SER A O 1
ATOM 735 N N . TYR A 1 92 ? -1.578 -5.432 8.803 1.00 98.12 92 TYR A N 1
ATOM 736 C CA . TYR A 1 92 ? -1.717 -4.758 10.087 1.00 98.12 92 TYR A CA 1
ATOM 737 C C . TYR A 1 92 ? -2.977 -5.296 10.761 1.00 98.12 92 TYR A C 1
ATOM 739 O O . TYR A 1 92 ? -4.052 -5.185 10.170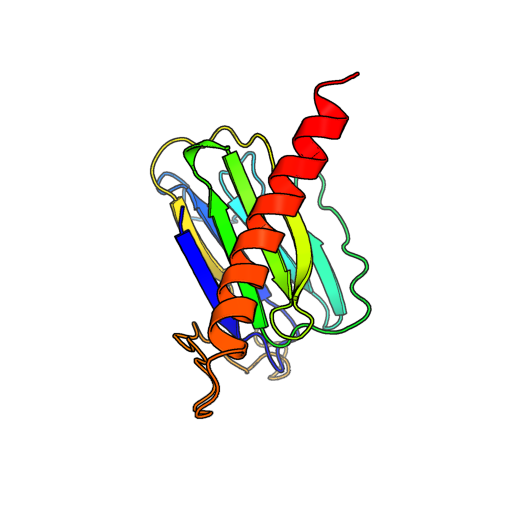 1.00 98.12 92 TYR A O 1
ATOM 747 N N . THR A 1 93 ? -2.853 -5.878 11.952 1.00 96.00 93 THR A N 1
ATOM 748 C CA . THR A 1 93 ? -3.972 -6.430 12.736 1.00 96.00 93 THR A CA 1
ATOM 749 C C . THR A 1 93 ? -4.207 -5.606 13.995 1.00 96.00 93 THR A C 1
ATOM 751 O O . THR A 1 93 ? -3.323 -4.848 14.399 1.00 96.00 93 THR A O 1
ATOM 754 N N . ASP A 1 94 ? -5.389 -5.743 14.600 1.00 95.56 94 ASP A N 1
ATOM 755 C CA . ASP A 1 94 ? -5.722 -5.155 15.906 1.00 95.56 94 ASP A CA 1
ATOM 756 C C . ASP A 1 94 ? -5.508 -3.633 15.958 1.00 95.56 94 ASP A C 1
ATOM 758 O O . ASP A 1 94 ? -5.131 -3.054 16.978 1.00 95.56 94 ASP A O 1
ATOM 762 N N . GLN A 1 95 ? -5.704 -2.964 14.818 1.00 96.75 95 GLN A N 1
ATOM 763 C CA . GLN A 1 95 ? -5.451 -1.538 14.700 1.00 96.75 95 GLN A CA 1
ATOM 764 C C . GLN A 1 95 ? -6.594 -0.733 15.328 1.00 96.75 95 GLN A C 1
ATOM 766 O O . GLN A 1 95 ? -7.757 -0.937 14.970 1.00 96.75 95 GLN A O 1
ATOM 771 N N . PRO A 1 96 ? -6.291 0.236 16.211 1.00 94.25 96 PRO A N 1
ATOM 772 C CA . PRO A 1 96 ? -7.299 1.036 16.899 1.00 94.25 96 PRO A CA 1
ATOM 773 C C . PRO A 1 96 ? -7.817 2.153 15.982 1.00 94.25 96 PRO A C 1
ATOM 775 O O . PRO A 1 96 ? -7.544 3.341 16.191 1.00 94.25 96 PRO A O 1
ATOM 778 N N . PHE A 1 97 ? -8.528 1.786 14.913 1.00 94.81 97 PHE A N 1
ATOM 779 C CA . PHE A 1 97 ? -9.039 2.765 13.962 1.00 94.81 97 PHE A CA 1
ATOM 780 C C . PHE A 1 97 ? -9.981 3.757 14.641 1.00 94.81 97 PHE A C 1
ATOM 782 O O . PHE A 1 97 ? -10.893 3.410 15.389 1.00 94.81 97 PHE A O 1
ATOM 789 N N . THR A 1 98 ? -9.766 5.028 14.332 1.00 93.12 98 THR A N 1
ATOM 790 C CA . THR A 1 98 ? -10.604 6.136 14.779 1.00 93.12 98 THR A CA 1
ATOM 791 C C . THR A 1 98 ? -10.885 7.033 13.583 1.00 93.12 98 THR A C 1
ATOM 793 O O . THR A 1 98 ? -9.975 7.368 12.827 1.00 93.12 98 THR A O 1
ATOM 796 N N . GLY A 1 99 ? -12.143 7.433 13.398 1.00 93.50 99 GLY A N 1
ATOM 797 C CA . GLY A 1 99 ? -12.550 8.254 12.255 1.00 93.50 99 GLY A CA 1
ATOM 798 C C . GLY A 1 99 ? -12.522 7.511 10.915 1.00 93.50 99 GLY A C 1
ATOM 799 O O . GLY A 1 99 ? -12.381 6.294 10.846 1.00 93.50 99 GLY A O 1
ATOM 800 N N . LYS A 1 100 ? -12.701 8.245 9.813 1.00 96.31 100 LYS A N 1
ATOM 801 C CA . LYS A 1 100 ? -12.770 7.636 8.477 1.00 96.31 100 LYS A CA 1
ATOM 802 C C . LYS A 1 100 ? -11.383 7.285 7.951 1.00 96.31 100 LYS A C 1
ATOM 804 O O . LYS A 1 100 ? -10.423 8.023 8.167 1.00 96.31 100 LYS A O 1
ATOM 809 N N . LEU A 1 101 ? -11.309 6.195 7.193 1.00 97.31 101 LEU A N 1
ATOM 810 C CA . LEU A 1 101 ? -10.125 5.814 6.430 1.00 97.31 101 LEU A CA 1
ATOM 811 C C . LEU A 1 101 ? -10.326 6.144 4.952 1.00 97.31 101 LEU A C 1
ATOM 813 O O . LEU A 1 101 ? -11.398 5.905 4.395 1.00 97.31 101 LEU A O 1
ATOM 817 N N . TYR A 1 102 ? -9.274 6.648 4.316 1.00 96.75 102 TYR A N 1
ATOM 818 C CA . TYR A 1 102 ? -9.227 6.911 2.883 1.00 96.75 102 TYR A CA 1
ATOM 819 C C . TYR A 1 102 ? -8.053 6.174 2.243 1.00 96.75 102 TYR A C 1
ATOM 821 O O . TYR A 1 102 ? -7.010 6.024 2.882 1.00 96.75 102 TYR A O 1
ATOM 829 N N . PRO A 1 103 ? -8.177 5.746 0.976 1.00 96.88 103 PRO A N 1
ATOM 830 C CA . PRO A 1 103 ? -7.042 5.236 0.224 1.00 96.88 103 PRO A CA 1
ATOM 831 C C . PRO A 1 103 ? -5.893 6.251 0.169 1.00 96.88 103 PRO A C 1
ATOM 833 O O . PRO A 1 103 ? -6.109 7.446 -0.043 1.00 96.88 103 PRO A O 1
ATOM 836 N N . TYR A 1 104 ? -4.673 5.757 0.345 1.00 96.94 104 TYR A N 1
ATOM 837 C CA . TYR A 1 104 ? -3.435 6.518 0.267 1.00 96.94 104 TYR A CA 1
ATOM 838 C C . TYR A 1 104 ? -2.582 5.996 -0.890 1.00 96.94 104 TYR A C 1
ATOM 840 O O . TYR A 1 104 ? -2.331 4.793 -1.002 1.00 96.94 104 TYR A O 1
ATOM 848 N N . PHE A 1 105 ? -2.119 6.920 -1.732 1.00 96.75 105 PHE A N 1
ATOM 849 C CA . PHE A 1 105 ? -1.288 6.625 -2.893 1.00 96.75 105 PHE A CA 1
ATOM 850 C C . PHE A 1 105 ? -0.151 7.639 -2.974 1.00 96.75 105 PHE A C 1
ATOM 852 O O . PHE A 1 105 ? -0.394 8.846 -2.983 1.00 96.75 105 PHE A O 1
ATOM 859 N N . SER A 1 106 ? 1.076 7.151 -3.109 1.00 96.88 106 SER A N 1
ATOM 860 C CA . SER A 1 106 ? 2.224 7.958 -3.507 1.00 96.88 106 SER A CA 1
ATOM 861 C C . SER A 1 106 ? 2.923 7.272 -4.679 1.00 96.88 106 SER A C 1
ATOM 863 O O . SER A 1 106 ? 3.389 6.141 -4.519 1.00 96.88 106 SER A O 1
ATOM 865 N N . PRO A 1 107 ? 3.005 7.903 -5.865 1.00 96.81 107 PRO A N 1
ATOM 866 C CA . PRO A 1 107 ? 3.646 7.303 -7.031 1.00 96.81 107 PRO A CA 1
ATOM 867 C C . PRO A 1 107 ? 5.177 7.290 -6.943 1.00 96.81 107 PRO A C 1
ATOM 869 O O . PRO A 1 107 ? 5.799 6.813 -7.887 1.00 96.81 107 PRO A O 1
ATOM 872 N N . GLY A 1 108 ? 5.770 7.806 -5.861 1.00 95.56 108 GLY A N 1
ATOM 873 C CA . GLY A 1 108 ? 7.216 7.965 -5.720 1.00 95.56 108 GLY A CA 1
ATOM 874 C C . GLY A 1 108 ? 7.795 9.052 -6.634 1.00 95.56 108 GLY A C 1
ATOM 875 O O . GLY A 1 108 ? 7.100 9.660 -7.452 1.00 95.56 108 GLY A O 1
ATOM 876 N N . SER A 1 109 ? 9.096 9.299 -6.494 1.00 94.19 109 SER A N 1
ATOM 877 C CA . SER A 1 109 ? 9.844 10.231 -7.349 1.00 94.19 109 SER A CA 1
ATOM 878 C C . SER A 1 109 ? 10.056 9.652 -8.748 1.00 94.19 109 SER A C 1
ATOM 880 O O . SER A 1 109 ? 10.149 8.440 -8.908 1.00 94.19 109 SER A O 1
ATOM 882 N N . ASN A 1 110 ? 10.174 10.500 -9.776 1.00 93.44 110 ASN A N 1
ATOM 883 C CA . ASN A 1 110 ? 10.331 10.053 -11.171 1.00 93.44 110 ASN A CA 1
ATOM 884 C C . ASN A 1 110 ? 11.697 9.383 -11.464 1.00 93.44 110 ASN A C 1
ATOM 886 O O . ASN A 1 110 ? 11.839 8.711 -12.482 1.00 93.44 110 ASN A O 1
ATOM 890 N N . ASN A 1 111 ? 12.706 9.562 -10.599 1.00 91.31 111 ASN A N 1
ATOM 891 C CA . ASN A 1 111 ? 14.035 8.930 -10.685 1.00 91.31 111 ASN A CA 1
ATOM 892 C C . ASN A 1 111 ? 14.662 9.005 -12.092 1.00 91.31 111 ASN A C 1
ATOM 894 O O . ASN A 1 111 ? 14.984 7.992 -12.706 1.00 91.31 111 ASN A O 1
ATOM 898 N N . GLY A 1 112 ? 14.749 10.215 -12.658 1.00 91.50 112 GLY A N 1
ATOM 899 C CA . GLY A 1 112 ? 15.292 10.417 -14.008 1.00 91.50 112 GLY A CA 1
ATOM 900 C C . GLY A 1 112 ? 14.479 9.754 -15.132 1.00 91.50 112 GLY A C 1
ATOM 901 O O . GLY A 1 112 ? 15.015 9.520 -16.209 1.00 91.50 112 GLY A O 1
ATOM 902 N N . GLY A 1 113 ? 13.204 9.430 -14.888 1.00 93.94 113 GLY A N 1
ATOM 903 C CA . GLY A 1 113 ? 12.300 8.757 -15.829 1.00 93.94 113 GLY A CA 1
ATOM 904 C C . GLY A 1 113 ? 12.087 7.267 -15.539 1.00 93.94 113 GLY A C 1
ATOM 905 O O . GLY A 1 113 ? 11.137 6.679 -16.060 1.00 93.94 113 GLY A O 1
ATOM 906 N N . GLN A 1 114 ? 12.907 6.663 -14.672 1.00 94.69 114 GLN A N 1
ATOM 907 C CA . GLN A 1 114 ? 12.841 5.234 -14.336 1.00 94.69 114 GLN A CA 1
ATOM 908 C C . GLN A 1 114 ? 11.574 4.832 -13.568 1.00 94.69 114 GLN A C 1
ATOM 910 O O . GLN A 1 114 ? 11.282 3.645 -13.459 1.00 94.69 114 GLN A 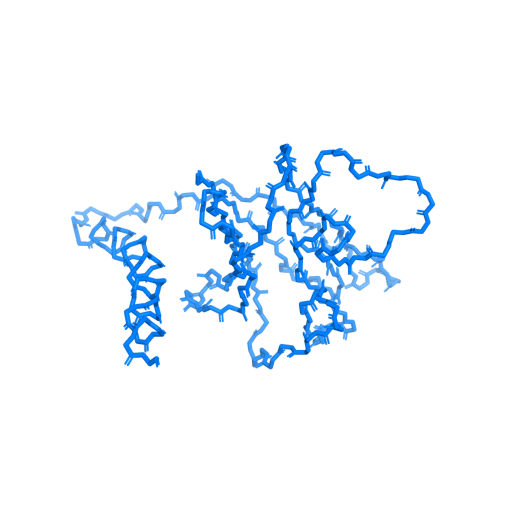O 1
ATOM 915 N N . ASN A 1 115 ? 10.831 5.796 -13.019 1.00 97.69 115 ASN A N 1
ATOM 916 C CA . ASN A 1 115 ? 9.587 5.560 -12.286 1.00 97.69 115 ASN A CA 1
ATOM 917 C C . ASN A 1 115 ? 8.389 6.318 -12.894 1.00 97.69 115 ASN A C 1
ATOM 919 O O . ASN A 1 115 ? 7.412 6.612 -12.204 1.00 97.69 115 ASN A O 1
ATOM 923 N N . SER A 1 116 ? 8.476 6.657 -14.182 1.00 97.25 116 SER A N 1
ATOM 924 C CA . SER A 1 116 ? 7.486 7.483 -14.888 1.00 97.25 116 SER A CA 1
ATOM 925 C C . SER A 1 116 ? 6.114 6.821 -15.055 1.00 97.25 116 SER A C 1
ATOM 927 O O . SER A 1 116 ? 5.122 7.518 -15.274 1.00 97.25 116 SER A O 1
ATOM 929 N N . ALA A 1 117 ? 6.029 5.493 -14.922 1.00 97.38 117 ALA A N 1
ATOM 930 C CA . ALA A 1 117 ? 4.764 4.772 -14.984 1.00 97.38 117 ALA A CA 1
ATOM 931 C C . ALA A 1 117 ? 3.795 5.224 -13.862 1.00 97.38 117 ALA A C 1
ATOM 933 O O . ALA A 1 117 ? 4.207 5.383 -12.702 1.00 97.38 117 ALA A O 1
ATOM 934 N N . PRO A 1 118 ? 2.500 5.430 -14.171 1.00 97.12 118 PRO A N 1
ATOM 935 C CA . PRO A 1 118 ? 1.518 5.878 -13.191 1.00 97.12 118 PRO A CA 1
ATOM 936 C C . PRO A 1 118 ? 1.095 4.749 -12.245 1.00 97.12 118 PRO A C 1
ATOM 938 O O . PRO A 1 118 ? 1.154 3.569 -12.587 1.00 97.12 118 PRO A O 1
ATOM 941 N N . LEU A 1 119 ? 0.576 5.127 -11.075 1.00 97.75 119 LEU A N 1
ATOM 942 C CA . LEU A 1 119 ? -0.304 4.249 -10.306 1.00 97.75 119 LEU A CA 1
ATOM 943 C C . LEU A 1 119 ? -1.698 4.295 -10.931 1.00 97.75 119 LEU A C 1
ATOM 945 O O . LEU A 1 119 ? -2.254 5.380 -11.110 1.00 97.75 119 LEU A O 1
ATOM 949 N N . VAL A 1 120 ? -2.271 3.136 -11.253 1.00 97.12 120 VAL A N 1
ATOM 950 C CA . VAL A 1 120 ? -3.605 3.058 -11.868 1.00 97.12 120 VAL A CA 1
ATOM 951 C C . VAL A 1 120 ? -4.529 2.262 -10.964 1.00 97.12 120 VAL A C 1
ATOM 953 O O . VAL A 1 120 ? -4.315 1.072 -10.753 1.00 97.12 120 VAL A O 1
ATOM 956 N N . ILE A 1 121 ? -5.573 2.909 -10.443 1.00 94.56 121 ILE A N 1
ATOM 957 C CA . ILE A 1 121 ? -6.643 2.212 -9.722 1.00 94.56 121 ILE A CA 1
ATOM 958 C C . ILE A 1 121 ? -7.421 1.386 -10.742 1.00 94.56 121 ILE A C 1
ATOM 960 O O . ILE A 1 121 ? -8.017 1.933 -11.676 1.00 94.56 121 ILE A O 1
ATOM 964 N N . THR A 1 122 ? -7.419 0.068 -10.579 1.00 87.19 122 THR A N 1
ATOM 965 C CA . THR A 1 122 ? -8.079 -0.834 -11.518 1.00 87.19 122 THR A CA 1
ATOM 966 C C . THR A 1 122 ? -9.500 -1.117 -11.055 1.00 87.19 122 THR A C 1
ATOM 968 O O . THR A 1 122 ? -9.741 -1.527 -9.925 1.00 87.19 122 THR A O 1
ATOM 971 N N . LYS A 1 123 ? -10.466 -0.939 -11.960 1.00 72.38 123 LYS A N 1
ATOM 972 C CA . LYS A 1 123 ? -11.848 -1.418 -11.777 1.00 72.38 123 LYS A CA 1
ATOM 973 C C . LYS A 1 123 ? -12.018 -2.863 -12.239 1.00 72.38 123 LYS A C 1
ATOM 975 O O . LYS A 1 123 ? -13.146 -3.292 -12.469 1.00 72.38 123 LYS A O 1
ATOM 980 N N . ASP A 1 124 ? -10.910 -3.564 -12.468 1.00 57.28 124 ASP A N 1
ATOM 981 C CA . ASP A 1 124 ? -10.880 -4.817 -13.209 1.00 57.28 124 ASP A CA 1
ATOM 982 C C . ASP A 1 124 ? -11.398 -5.953 -12.317 1.00 57.28 124 ASP A C 1
ATOM 984 O O . ASP A 1 124 ? -10.656 -6.821 -11.872 1.00 57.28 124 ASP A O 1
ATOM 988 N N . TYR A 1 125 ? -12.715 -5.967 -12.096 1.00 49.28 125 TYR A N 1
ATOM 989 C CA . TYR A 1 125 ? -13.464 -7.197 -11.909 1.00 49.28 125 TYR A CA 1
ATOM 990 C C . TYR A 1 125 ? -13.296 -7.991 -13.204 1.00 49.28 125 TYR A C 1
ATOM 992 O O . TYR A 1 125 ? -14.178 -7.989 -14.068 1.00 49.28 125 TYR A O 1
ATOM 1000 N N . ARG A 1 126 ? -12.155 -8.667 -13.379 1.00 40.84 126 ARG A N 1
ATOM 1001 C CA . ARG A 1 126 ? -12.078 -9.755 -14.346 1.00 40.84 126 ARG A CA 1
ATOM 1002 C C . ARG A 1 126 ? -12.985 -10.853 -13.817 1.00 40.84 126 ARG A C 1
ATOM 1004 O O . ARG A 1 126 ? -12.538 -11.788 -13.171 1.00 40.84 126 ARG A O 1
ATOM 1011 N N . ILE A 1 127 ? -14.276 -10.737 -14.113 1.00 38.09 127 ILE A N 1
ATOM 1012 C CA . ILE A 1 127 ? -15.060 -11.912 -14.445 1.00 38.09 127 ILE A CA 1
ATOM 1013 C C . ILE A 1 127 ? -14.410 -12.388 -15.745 1.00 38.09 127 ILE A C 1
ATOM 1015 O O . ILE A 1 127 ? -14.542 -11.691 -16.759 1.00 38.09 127 ILE A O 1
ATOM 1019 N N . PRO A 1 128 ? -13.630 -13.483 -15.753 1.00 35.56 128 PRO A N 1
ATOM 1020 C CA . PRO A 1 128 ? -13.204 -14.052 -17.017 1.00 35.56 128 PRO A CA 1
ATOM 1021 C C . PRO A 1 128 ? -14.472 -14.280 -17.842 1.00 35.56 128 PRO A C 1
ATOM 1023 O O . PRO A 1 128 ? -15.394 -14.963 -17.394 1.00 35.56 128 PRO A O 1
ATOM 1026 N N . LYS A 1 129 ? -14.563 -13.646 -19.020 1.00 31.64 129 LYS A N 1
ATOM 1027 C CA . LYS A 1 129 ? -15.602 -13.957 -20.006 1.00 31.64 129 LYS A CA 1
ATOM 1028 C C . LYS A 1 129 ? -15.332 -15.369 -20.517 1.00 31.64 129 LYS A C 1
ATOM 1030 O O . LYS A 1 129 ? -14.750 -15.553 -21.577 1.00 31.64 129 LYS A O 1
ATOM 1035 N N . THR A 1 130 ? -15.728 -16.358 -19.738 1.00 39.22 130 THR A N 1
ATOM 1036 C CA . THR A 1 130 ? -15.768 -17.762 -20.124 1.00 39.22 130 THR A CA 1
ATOM 1037 C C . THR A 1 130 ? -17.051 -18.343 -19.566 1.00 39.22 130 THR A C 1
ATOM 1039 O O . THR A 1 130 ? -17.360 -18.169 -18.390 1.00 39.22 130 THR A O 1
ATOM 1042 N N . GLN A 1 131 ? -17.786 -19.004 -20.452 1.00 35.12 131 GLN A N 1
ATOM 1043 C CA . GLN A 1 131 ? -19.107 -19.615 -20.301 1.00 35.12 131 GLN A CA 1
ATOM 1044 C C . GLN A 1 131 ? -19.152 -20.776 -19.278 1.00 35.12 131 GLN A C 1
ATOM 1046 O O . GLN A 1 131 ? -19.982 -21.664 -19.409 1.00 35.12 131 GLN A O 1
ATOM 1051 N N . ASP A 1 132 ? -18.292 -20.798 -18.257 1.00 41.16 132 ASP A N 1
ATOM 1052 C CA . ASP A 1 132 ? -18.203 -21.901 -17.302 1.00 41.16 132 ASP A CA 1
ATOM 1053 C C . ASP A 1 132 ? -18.376 -21.419 -15.858 1.00 41.16 132 ASP A C 1
ATOM 1055 O O . ASP A 1 132 ? -17.572 -20.670 -15.298 1.00 41.16 132 ASP A O 1
ATOM 1059 N N . SER A 1 133 ? -19.430 -21.930 -15.222 1.00 39.69 133 SER A N 1
ATOM 1060 C CA . SER A 1 133 ? -19.859 -21.705 -13.834 1.00 39.69 133 SER A CA 1
ATOM 1061 C C . SER A 1 133 ? -18.830 -22.087 -12.756 1.00 39.69 133 SER A C 1
ATOM 1063 O O . SER A 1 133 ? -19.068 -21.870 -11.568 1.00 39.69 133 SER A O 1
ATOM 1065 N N . LYS A 1 134 ? -17.665 -22.615 -13.147 1.00 42.94 134 LYS A N 1
ATOM 1066 C CA . LYS A 1 134 ? -16.571 -23.014 -12.251 1.00 42.94 134 LYS A CA 1
ATOM 1067 C C . LYS A 1 134 ? -15.751 -21.823 -11.736 1.00 42.94 134 LYS A C 1
ATOM 1069 O O . LYS A 1 134 ? -15.284 -21.870 -10.604 1.00 42.94 134 LYS A O 1
ATOM 1074 N N . ASN A 1 135 ? -15.666 -20.721 -12.484 1.00 41.09 135 ASN A N 1
ATOM 1075 C CA . ASN A 1 135 ? -14.810 -19.584 -12.101 1.00 41.09 135 ASN A CA 1
ATOM 1076 C C . ASN A 1 135 ? -15.488 -18.619 -11.109 1.00 41.09 135 ASN A C 1
ATOM 1078 O O . ASN A 1 135 ? -14.814 -17.975 -10.310 1.00 41.09 135 ASN A O 1
ATOM 1082 N N . ALA A 1 136 ? -16.826 -18.573 -11.069 1.00 40.03 136 ALA A N 1
ATOM 1083 C CA . ALA A 1 136 ? -17.556 -17.849 -10.020 1.00 40.03 136 ALA A CA 1
ATOM 1084 C C . ALA A 1 136 ? -17.312 -18.462 -8.625 1.00 40.03 136 ALA A C 1
ATOM 1086 O O . ALA A 1 136 ? -17.238 -17.749 -7.623 1.00 40.03 136 ALA A O 1
ATOM 1087 N N . ILE A 1 137 ? -17.124 -19.786 -8.568 1.00 46.78 137 ILE A N 1
ATOM 1088 C CA . ILE A 1 137 ? -16.756 -20.519 -7.350 1.00 46.78 137 ILE A CA 1
ATOM 1089 C C . ILE A 1 137 ? -15.329 -20.161 -6.923 1.00 46.78 137 ILE A C 1
ATOM 1091 O O . ILE A 1 137 ? -15.062 -20.072 -5.729 1.00 46.78 137 ILE A O 1
ATOM 1095 N N . GLU A 1 138 ? -14.431 -19.889 -7.869 1.00 45.50 138 GLU A N 1
ATOM 1096 C CA . GLU A 1 138 ? -13.047 -19.513 -7.587 1.00 45.50 138 GLU A CA 1
ATOM 1097 C C . GLU A 1 138 ? -12.933 -18.091 -7.020 1.00 45.50 138 GLU A C 1
ATOM 1099 O O . GLU A 1 138 ? -12.234 -17.889 -6.034 1.00 45.50 138 GLU A O 1
ATOM 1104 N N . THR A 1 139 ? -13.708 -17.120 -7.515 1.00 41.50 139 THR A N 1
ATOM 1105 C CA . THR A 1 139 ? -13.776 -15.769 -6.918 1.00 41.50 139 THR A CA 1
ATOM 1106 C C . THR A 1 139 ? -14.383 -15.791 -5.514 1.00 41.50 139 THR A C 1
ATOM 1108 O O . THR A 1 139 ? -13.857 -15.164 -4.591 1.00 41.50 139 THR A O 1
ATOM 1111 N N . VAL A 1 140 ? -15.453 -16.569 -5.314 1.00 45.53 140 VAL A N 1
ATOM 1112 C CA . VAL A 1 140 ? -15.990 -16.834 -3.973 1.00 45.53 140 VAL A CA 1
ATOM 1113 C C . VAL A 1 140 ? -14.962 -17.591 -3.129 1.00 45.53 140 VAL A C 1
ATOM 1115 O O . VAL A 1 140 ? -14.890 -17.341 -1.936 1.00 45.53 140 VAL A O 1
ATOM 1118 N N . SER A 1 141 ? -14.117 -18.444 -3.714 1.00 45.53 141 SER A N 1
ATOM 1119 C CA . SER A 1 141 ? -13.019 -19.125 -3.022 1.00 45.53 141 SER A CA 1
ATOM 1120 C C . SER A 1 141 ? -11.865 -18.190 -2.673 1.00 45.53 141 SER A C 1
ATOM 1122 O O . SER A 1 141 ? -11.247 -18.416 -1.645 1.00 45.53 141 SER A O 1
ATOM 1124 N N . ILE A 1 142 ? -11.554 -17.163 -3.462 1.00 47.47 142 ILE A N 1
ATOM 1125 C CA . ILE A 1 142 ? -10.514 -16.170 -3.146 1.00 47.47 142 ILE A CA 1
ATOM 1126 C C . ILE A 1 142 ? -11.005 -15.266 -2.017 1.00 47.47 142 ILE A C 1
ATOM 1128 O O . ILE A 1 142 ? -10.311 -15.115 -1.019 1.00 47.47 142 ILE A O 1
ATOM 1132 N N . MET A 1 143 ? -12.243 -14.769 -2.103 1.00 48.06 143 MET A N 1
ATOM 1133 C CA . MET A 1 143 ? -12.890 -14.034 -1.008 1.00 48.06 143 MET A CA 1
ATOM 1134 C C . MET A 1 143 ? -13.031 -14.907 0.250 1.00 48.06 143 MET A C 1
ATOM 1136 O O . MET A 1 143 ? -12.736 -14.454 1.352 1.00 48.06 143 MET A O 1
ATOM 1140 N N . ARG A 1 144 ? -13.425 -16.182 0.108 1.00 49.31 144 ARG A N 1
ATOM 1141 C CA . ARG A 1 144 ? -13.505 -17.138 1.226 1.00 49.31 144 ARG A CA 1
ATOM 1142 C C . ARG A 1 144 ? -12.137 -17.532 1.767 1.00 49.31 144 ARG A C 1
ATOM 1144 O O . ARG A 1 144 ? -12.070 -17.753 2.960 1.00 49.31 144 ARG A O 1
ATOM 1151 N N . ARG A 1 145 ? -11.071 -17.602 0.960 1.00 50.59 145 ARG A N 1
ATOM 1152 C CA . ARG A 1 145 ? -9.694 -17.872 1.422 1.00 50.59 145 ARG A CA 1
ATOM 1153 C C . ARG A 1 145 ? -9.092 -16.659 2.120 1.00 50.59 145 ARG A C 1
ATOM 1155 O O . ARG A 1 145 ? -8.486 -16.812 3.171 1.00 50.59 145 ARG A O 1
ATOM 1162 N N . ALA A 1 146 ? -9.329 -15.459 1.597 1.00 48.22 146 ALA A N 1
ATOM 1163 C CA . ALA A 1 146 ? -8.977 -14.213 2.270 1.00 48.22 146 ALA A CA 1
ATOM 1164 C C . ALA A 1 146 ? -9.695 -14.099 3.626 1.00 48.22 146 ALA A C 1
ATOM 1166 O O . ALA A 1 146 ? -9.076 -13.727 4.613 1.00 48.22 146 ALA A O 1
ATOM 1167 N N . LEU A 1 147 ? -10.967 -14.505 3.710 1.00 43.88 147 LEU A N 1
ATOM 1168 C CA . LEU A 1 147 ? -11.708 -14.562 4.976 1.00 43.88 147 LEU A CA 1
ATOM 1169 C C . LEU A 1 147 ? -11.311 -15.763 5.863 1.00 43.88 147 LEU A C 1
ATOM 1171 O O . LEU A 1 147 ? -11.290 -15.628 7.083 1.00 43.88 147 LEU A O 1
ATOM 1175 N N . SER A 1 148 ? -10.966 -16.927 5.296 1.00 46.31 148 SER A N 1
ATOM 1176 C CA . SER A 1 148 ? -10.646 -18.140 6.067 1.00 46.31 148 SER A CA 1
ATOM 1177 C C . SER A 1 148 ? -9.248 -18.115 6.661 1.00 46.31 148 SER A C 1
ATOM 1179 O O . SER A 1 148 ? -9.055 -18.676 7.728 1.00 46.31 148 SER A O 1
ATOM 1181 N N . THR A 1 149 ? -8.272 -17.481 6.010 1.00 46.69 149 THR A N 1
ATOM 1182 C CA . THR A 1 149 ? -6.920 -17.331 6.572 1.00 46.69 149 THR A CA 1
ATOM 1183 C C . THR A 1 149 ? -6.934 -16.386 7.774 1.00 46.69 149 THR A C 1
ATOM 1185 O O . THR A 1 149 ? -6.256 -16.655 8.761 1.00 46.69 149 THR A O 1
ATOM 1188 N N . VAL A 1 150 ? -7.772 -15.343 7.744 1.00 49.72 150 VAL A N 1
ATOM 1189 C CA . VAL A 1 150 ? -7.987 -14.449 8.895 1.00 49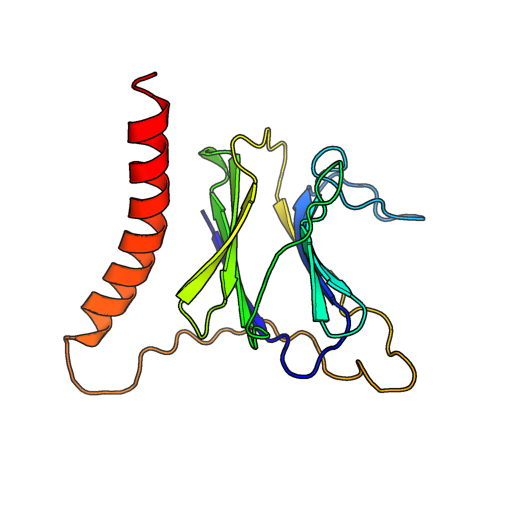.72 150 VAL A CA 1
ATOM 1190 C C . VAL A 1 150 ? -8.679 -15.202 10.039 1.00 49.72 150 VAL A C 1
ATOM 1192 O O . VAL A 1 150 ? -8.249 -15.106 11.182 1.00 49.72 150 VAL A O 1
ATOM 1195 N N . HIS A 1 151 ? -9.676 -16.042 9.738 1.00 39.03 151 HIS A N 1
ATOM 1196 C CA . HIS A 1 151 ? -10.366 -16.846 10.756 1.00 39.03 151 HIS A CA 1
ATOM 1197 C C . HIS A 1 151 ? -9.500 -17.990 11.331 1.00 39.03 151 HIS A C 1
ATOM 1199 O O . HIS A 1 151 ? -9.553 -18.270 12.525 1.00 39.03 151 HIS A O 1
ATOM 1205 N N . ALA A 1 152 ? -8.670 -18.640 10.506 1.00 40.38 152 ALA A N 1
ATOM 1206 C CA . ALA A 1 152 ? -7.804 -19.744 10.926 1.00 40.38 152 ALA A CA 1
ATOM 1207 C C . ALA A 1 152 ? -6.614 -19.276 11.778 1.00 40.38 152 ALA A C 1
ATOM 1209 O O . ALA A 1 152 ? -6.240 -19.965 12.722 1.00 40.38 152 ALA A O 1
ATOM 1210 N N . HIS A 1 153 ? -6.041 -18.101 11.490 1.00 41.34 153 HIS A N 1
ATOM 1211 C CA . HIS A 1 153 ? -4.978 -17.537 12.328 1.00 41.34 153 HIS A CA 1
ATOM 1212 C C . HIS A 1 153 ? -5.525 -17.082 13.695 1.00 41.34 153 HIS A C 1
ATOM 1214 O O . HIS A 1 153 ? -4.858 -17.263 14.710 1.00 41.34 153 HIS A O 1
ATOM 1220 N N . TRP A 1 154 ? -6.767 -16.581 13.742 1.00 35.56 154 TRP A N 1
ATOM 1221 C CA . TRP A 1 154 ? -7.439 -16.185 14.986 1.00 35.56 154 TRP A CA 1
ATOM 1222 C C . TRP A 1 154 ? -7.770 -17.386 15.889 1.00 35.56 154 TRP A C 1
ATOM 1224 O O . TRP A 1 154 ? -7.474 -17.352 17.080 1.00 35.56 154 TRP A O 1
ATOM 1234 N N . LEU A 1 155 ? -8.283 -18.491 15.328 1.00 31.59 155 LEU A N 1
ATOM 1235 C CA . LEU A 1 155 ? -8.548 -19.730 16.082 1.00 31.59 155 LEU A CA 1
ATOM 1236 C C . LEU A 1 155 ? -7.280 -20.325 16.718 1.00 31.59 155 LEU A C 1
ATOM 1238 O O . LEU A 1 155 ? -7.326 -20.785 17.851 1.00 31.59 155 LEU A O 1
ATOM 1242 N N . ILE A 1 156 ? -6.135 -20.258 16.032 1.00 43.72 156 ILE A N 1
ATOM 1243 C CA . ILE A 1 156 ? -4.856 -20.766 16.561 1.00 43.72 156 ILE A CA 1
ATOM 1244 C C . ILE A 1 156 ? -4.293 -19.855 17.668 1.00 43.72 156 ILE A C 1
ATOM 1246 O O . ILE A 1 156 ? -3.563 -20.326 18.541 1.00 43.72 156 ILE A O 1
ATOM 1250 N N . SER A 1 157 ? -4.622 -18.559 17.649 1.00 41.47 157 SER A N 1
ATOM 1251 C CA . SER A 1 157 ? -4.116 -17.584 18.622 1.00 41.47 157 SER A CA 1
ATOM 1252 C C . SER A 1 157 ? -5.020 -17.405 19.850 1.00 41.47 157 SER A C 1
ATOM 1254 O O . SER A 1 157 ? -4.536 -16.921 20.866 1.00 41.47 157 SER A O 1
ATOM 1256 N N . ALA A 1 158 ? -6.293 -17.813 19.780 1.00 33.97 158 ALA A N 1
ATOM 1257 C CA . ALA A 1 158 ? -7.239 -17.805 20.903 1.00 33.97 158 ALA A CA 1
ATOM 1258 C C . ALA A 1 158 ? -7.177 -19.078 21.783 1.00 33.97 158 ALA A C 1
ATOM 1260 O O . ALA A 1 158 ? -7.814 -19.131 22.832 1.00 33.97 158 ALA A O 1
ATOM 1261 N N . GLU A 1 159 ? -6.415 -20.099 21.368 1.00 38.03 159 GLU A N 1
ATOM 1262 C CA . GLU A 1 159 ? -6.207 -21.368 22.093 1.00 38.03 159 GLU A CA 1
ATOM 1263 C C . GLU A 1 159 ? -4.869 -21.433 22.871 1.00 38.03 159 GLU A C 1
ATOM 1265 O O . GLU A 1 159 ? -4.459 -22.507 23.321 1.00 38.03 159 GLU A O 1
ATOM 1270 N N . LYS A 1 160 ? -4.178 -20.301 23.058 1.00 37.81 160 LYS A N 1
ATOM 1271 C CA . LYS A 1 160 ? -2.986 -20.166 23.918 1.00 37.81 160 LYS A CA 1
ATOM 1272 C C . LYS A 1 160 ? -3.167 -19.050 24.934 1.00 37.81 160 LYS A C 1
ATOM 1274 O O . LYS A 1 160 ? -2.639 -19.227 26.053 1.00 37.81 160 LYS A O 1
#

Radius of gyration: 16.58 Å; Cα contacts (8 Å, |Δi|>4): 274; chains: 1; bounding box: 35×43×44 Å

Foldseek 3Di:
DDKWKKFQPLAQKKKWFKFAPPQDPDDDDQAELVRRHFIWIHHRRHWIWTSYVVIGTWPDPDDARMKMWDDDPVQLKIWIARPVVLGTTDMDGPRPDDHDMDIDIDQDDCVVVSSVDDIDTDPPPPPPPDPDPVVVVVVVVSVVVVVVVVVVVVVVVVVD

Solvent-accessible surface area (backbone atoms only — not comparable to full-atom values): 9203 Å² total; per-residue (Å²): 111,54,73,52,36,34,35,44,48,76,39,27,28,32,37,42,39,36,29,33,66,87,48,84,86,71,81,86,81,72,66,14,58,93,60,40,23,52,38,39,33,40,39,92,59,74,48,34,30,37,35,40,87,74,65,41,81,47,93,68,89,66,84,59,48,28,43,32,44,39,36,34,67,91,65,16,32,42,37,34,25,30,56,87,77,72,36,83,69,51,70,50,67,77,41,87,78,67,83,54,76,41,86,38,80,39,55,52,66,43,68,96,59,62,14,63,48,66,71,40,77,53,85,74,76,73,68,70,95,56,101,52,82,66,55,64,55,48,54,53,45,50,56,46,46,63,53,43,53,57,51,53,56,48,57,66,62,74,77,112

Mean predicted aligned error: 9.59 Å

Nearest PDB structures (foldseek):
  2wl1-assembly1_A  TM=9.848E-01  e=5.697E-15  Homo sapiens
  4cg4-assembly3_E  TM=9.856E-01  e=1.875E-14  Homo sapiens
  6ism-assembly1_A  TM=9.696E-01  e=1.752E-12  Homo sapiens
  5lyg-assembly1_A  TM=9.808E-01  e=3.663E-12  Homo sapiens
  8jye-assembly1_D  TM=9.521E-01  e=6.837E-12  Homo sapiens

InterPro domains:
  IPR001870 B30.2/SPRY domain [PS50188] (1-126)
  IPR003877 SPRY domain [PF00622] (1-117)
  IPR003877 SPRY domain [SM00449] (1-125)
  IPR003879 Butyrophylin-like, SPRY domain [PR01407] (14-27)
  IPR003879 Butyrophylin-like, SPRY domain [PR01407] (58-82)
  IPR003879 Butyrophylin-like, SPRY domain [PR01407] (89-107)
  IPR013320 Concanavalin A-like lectin/glucanase domain superfamily [SSF49899] (1-122)
  IPR043136 B30.2/SPRY domain superfamily [G3DSA:2.60.120.920] (1-138)
  IPR050143 Tripartite motif-containing [PTHR24103] (3-121)

Organism: Cirrhinus mrigala (NCBI:txid683832)

Secondary structure (DSSP, 8-state):
-EEEEEE-TT-SSEEEEEEETT---SS----SGGGTEEEEEEETTTEEEE--SS-EEE--SS--SEEEEEEETTTTEEEEEETTTTEEEEEE-S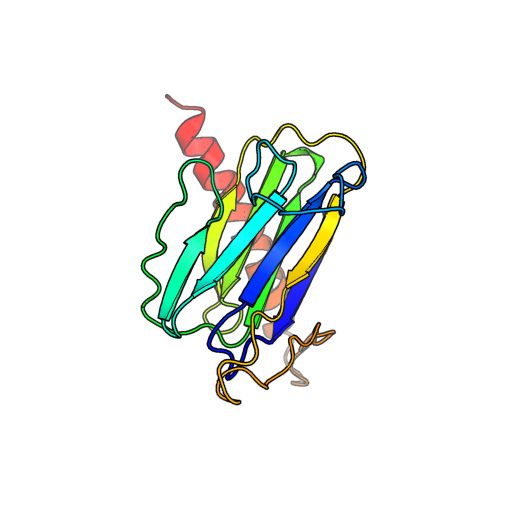----S-EEEEEE----GGGTT-SPPEEE--------S-THHHHHHHHHHHHHHHHHHHHHHHHTT-